Protein AF-A0A7Z0BEU5-F1 (afdb_monomer)

Foldseek 3Di:
DDAKDWDKDADDDPVLQVQLVVDPQWADPPPHRMIIGIAGDPVRVVVSVVVSVVSSVPDDD

Mean predicted aligned error: 3.56 Å

Solvent-accessible surface area (backbone atoms only — not comparable to full-atom values): 3612 Å² total; per-residue (Å²): 131,64,58,72,40,84,46,77,45,81,48,94,48,70,70,39,45,63,54,40,52,70,41,88,75,36,41,76,43,92,88,60,48,30,36,33,36,76,22,73,25,57,69,52,42,50,54,50,53,54,49,44,54,57,51,52,67,67,69,84,131

InterPro domains:
  IPR007035 Peptidase M55, D-aminopeptidase [PF04951] (2-50)
  IPR036177 Peptidase M5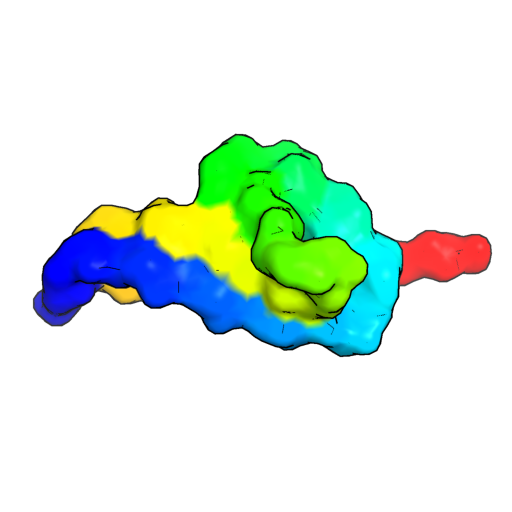5, D-aminopeptidase superfamily [SSF63992] (2-56)

Sequence (61 aa):
MAGPLDVEVDLYGPYMVDLAVLVPGVTRVGGGRTVAFQAADFGDAYRLISLLVQLASIKPD

Secondary structure (DSSP, 8-state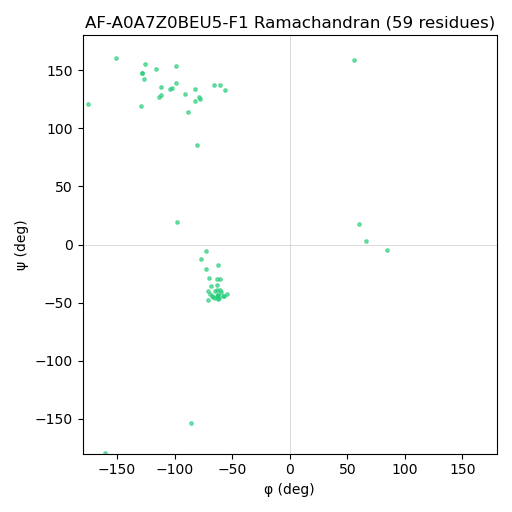):
----EEEEEE-SSHHHHHHHTTSTT-EEETTTTEEEEEESSHHHHHHHHHHHHHHHT----

Nearest PDB structures (foldseek):
  1hi9-assembly1_A  TM=9.219E-01  e=5.750E-03  Bacillus subtilis
  5jlt-assembly3_D  TM=4.517E-01  e=1.414E+00  Tequatrovirus T4
  5jlt-assembly1_A  TM=4.491E-01  e=1.510E+00  Tequatrovirus T4
  6k4y-assembly1_M  TM=4.442E-01  e=2.237E+00  Tequatrovirus T4

Radius of gyration: 11.48 Å; Cα contacts (8 Å, |Δi|>4): 81; chains: 1; bounding box: 22×20×37 Å

pLDDT: mean 92.3, std 8.07, range [56.09, 97.94]

Structure (mmCIF, N/CA/C/O backbone):
data_AF-A0A7Z0BEU5-F1
#
_entry.id   AF-A0A7Z0BEU5-F1
#
loop_
_atom_site.group_PDB
_atom_site.id
_atom_site.type_symbol
_atom_site.label_atom_id
_atom_site.label_alt_id
_atom_site.label_comp_id
_atom_site.label_asym_id
_atom_site.label_entity_id
_atom_site.label_seq_id
_atom_site.pdbx_PDB_ins_code
_atom_site.Cartn_x
_atom_site.Cartn_y
_atom_site.Cartn_z
_atom_site.occupancy
_atom_site.B_iso_or_equiv
_atom_site.auth_seq_id
_atom_site.auth_comp_id
_atom_site.auth_asym_id
_atom_site.auth_atom_id
_atom_site.pdbx_PDB_model_num
ATOM 1 N N . MET A 1 1 ? -10.830 -14.923 13.599 1.00 56.09 1 MET A N 1
ATOM 2 C CA . MET A 1 1 ? -9.405 -14.638 13.321 1.00 56.09 1 MET A CA 1
ATOM 3 C C . MET A 1 1 ? -9.346 -13.248 12.721 1.00 56.09 1 MET A C 1
ATOM 5 O O . MET A 1 1 ? -10.089 -13.022 11.785 1.00 56.09 1 MET A O 1
ATOM 9 N N . ALA A 1 2 ? -8.550 -12.290 13.165 1.00 70.50 2 ALA A N 1
ATOM 10 C CA . ALA A 1 2 ? -7.757 -12.096 14.373 1.00 70.50 2 ALA A CA 1
ATOM 11 C C . ALA A 1 2 ? -7.195 -10.673 14.217 1.00 70.50 2 ALA A C 1
ATOM 13 O O . ALA A 1 2 ? -6.530 -10.455 13.216 1.00 70.50 2 ALA A O 1
ATOM 14 N N . GLY A 1 3 ? -7.498 -9.787 15.176 1.00 76.12 3 GLY A N 1
ATOM 15 C CA . GLY A 1 3 ? -6.859 -8.491 15.447 1.00 76.12 3 GLY A CA 1
ATOM 16 C C . GLY A 1 3 ? -6.770 -7.448 14.320 1.00 76.12 3 GLY A C 1
ATOM 17 O O . GLY A 1 3 ? -6.803 -7.790 13.143 1.00 76.12 3 GLY A O 1
ATOM 18 N N . PRO A 1 4 ? -6.594 -6.165 14.677 1.00 92.19 4 PRO A N 1
ATOM 19 C CA . PRO A 1 4 ? -6.043 -5.212 13.729 1.00 92.19 4 PRO A CA 1
ATOM 20 C C . PRO A 1 4 ? -4.633 -5.667 13.322 1.00 92.19 4 PRO A C 1
ATOM 22 O O . PRO A 1 4 ? -3.857 -6.136 14.159 1.00 92.19 4 PRO A O 1
ATOM 25 N N . LEU A 1 5 ? -4.328 -5.565 12.034 1.00 95.25 5 LEU A N 1
ATOM 26 C CA . LEU A 1 5 ? -3.063 -5.969 11.434 1.00 95.25 5 LEU A CA 1
ATOM 27 C C . LEU A 1 5 ? -2.343 -4.730 10.915 1.00 95.25 5 LEU A C 1
ATOM 29 O O . LEU A 1 5 ? -2.905 -3.991 10.107 1.00 95.25 5 LEU A O 1
ATOM 33 N N . ASP A 1 6 ? -1.091 -4.557 11.319 1.00 96.25 6 ASP A N 1
ATOM 34 C CA . ASP A 1 6 ? -0.146 -3.705 10.605 1.00 96.25 6 ASP A CA 1
ATOM 35 C C . ASP A 1 6 ? 0.537 -4.578 9.547 1.00 96.25 6 ASP A C 1
ATOM 37 O O . ASP A 1 6 ? 1.211 -5.560 9.872 1.00 96.25 6 ASP A O 1
ATOM 41 N N . VAL A 1 7 ? 0.291 -4.278 8.272 1.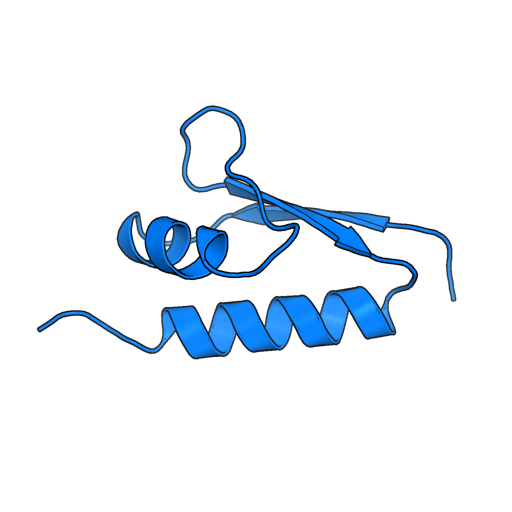00 96.50 7 VAL A N 1
ATOM 42 C CA . VAL A 1 7 ? 0.758 -5.094 7.148 1.00 96.50 7 VAL A CA 1
ATOM 43 C C . VAL A 1 7 ? 1.816 -4.327 6.380 1.00 96.50 7 VAL A C 1
ATOM 45 O O . VAL A 1 7 ? 1.565 -3.207 5.944 1.00 96.50 7 VAL A O 1
ATOM 48 N N . GLU A 1 8 ? 2.961 -4.964 6.153 1.00 97.00 8 GLU A N 1
ATOM 49 C CA . GLU A 1 8 ? 4.002 -4.490 5.244 1.00 97.00 8 GLU A CA 1
ATOM 50 C C . GLU A 1 8 ? 4.103 -5.426 4.037 1.00 97.00 8 GLU A C 1
ATOM 52 O O . GLU A 1 8 ? 4.083 -6.652 4.173 1.00 97.00 8 GLU A O 1
ATOM 57 N N . VAL A 1 9 ? 4.197 -4.847 2.842 1.00 96.19 9 VAL A N 1
ATOM 58 C CA . VAL A 1 9 ? 4.272 -5.581 1.577 1.00 96.19 9 VAL A CA 1
ATOM 59 C C . VAL A 1 9 ? 5.446 -5.069 0.762 1.00 96.19 9 VAL A C 1
ATOM 61 O O . VAL A 1 9 ? 5.472 -3.908 0.351 1.00 96.19 9 VAL A O 1
ATOM 64 N N . ASP A 1 10 ? 6.387 -5.961 0.473 1.00 95.62 10 ASP A N 1
ATOM 65 C CA . ASP A 1 10 ? 7.462 -5.704 -0.477 1.00 95.62 10 ASP A CA 1
ATOM 66 C C . ASP A 1 10 ? 6.990 -5.938 -1.910 1.00 95.62 10 ASP A C 1
ATOM 68 O O . ASP A 1 10 ? 6.559 -7.029 -2.287 1.00 95.62 10 ASP A O 1
ATOM 72 N N . LEU A 1 11 ? 7.125 -4.906 -2.736 1.00 94.06 11 LEU A N 1
ATOM 73 C CA . LEU A 1 11 ? 6.765 -4.934 -4.145 1.00 94.06 11 LEU A CA 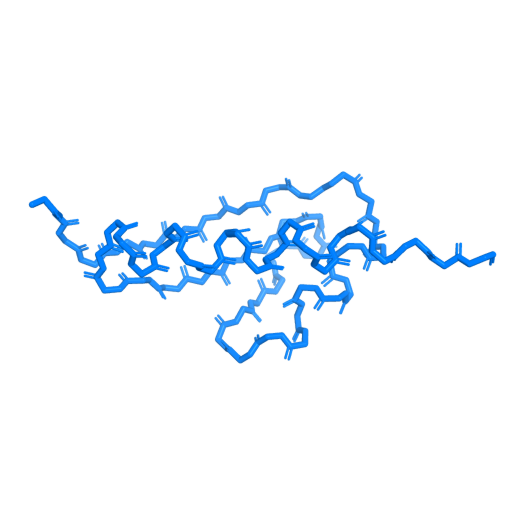1
ATOM 74 C C . LEU A 1 11 ? 7.999 -5.174 -5.019 1.00 94.06 11 LEU A C 1
ATOM 76 O O . LEU A 1 11 ? 9.144 -4.878 -4.661 1.00 94.06 11 LEU A O 1
ATOM 80 N N . TYR A 1 12 ? 7.773 -5.756 -6.196 1.00 91.00 12 TYR A N 1
ATOM 81 C CA . TYR A 1 12 ? 8.864 -6.127 -7.093 1.00 91.00 12 TYR A CA 1
ATOM 82 C C . TYR A 1 12 ? 9.533 -4.903 -7.732 1.00 91.00 12 TYR A C 1
ATOM 84 O O . TYR A 1 12 ? 10.759 -4.809 -7.723 1.00 91.00 12 TYR A O 1
ATOM 92 N N . GLY A 1 13 ? 8.744 -3.966 -8.271 1.00 89.62 13 GLY A N 1
ATOM 93 C CA . GLY A 1 13 ? 9.247 -2.829 -9.044 1.00 89.62 13 GLY A CA 1
ATOM 94 C C . GLY A 1 13 ? 8.770 -1.467 -8.524 1.00 89.62 13 GLY A C 1
ATOM 95 O O . GLY A 1 13 ? 7.693 -1.398 -7.932 1.00 89.62 13 GLY A O 1
ATOM 96 N N . PRO A 1 14 ? 9.516 -0.374 -8.789 1.00 90.25 14 PRO A N 1
ATOM 97 C CA . PRO A 1 14 ? 9.140 0.975 -8.357 1.00 90.25 14 PRO A CA 1
ATOM 98 C C . PRO A 1 14 ? 7.737 1.406 -8.807 1.00 90.25 14 PRO A C 1
ATOM 100 O O . PRO A 1 14 ? 6.969 1.888 -7.985 1.00 90.25 14 PRO A O 1
ATOM 103 N N . TYR A 1 15 ? 7.351 1.128 -10.060 1.00 91.50 15 TYR A N 1
ATOM 104 C CA . TYR A 1 15 ? 6.026 1.505 -10.577 1.00 91.50 15 TYR A CA 1
ATOM 105 C C . TYR A 1 15 ? 4.866 0.856 -9.801 1.00 91.50 15 TYR A C 1
ATOM 107 O O . TYR A 1 15 ? 3.792 1.436 -9.689 1.00 91.50 15 TYR A O 1
ATOM 115 N N . MET A 1 16 ? 5.072 -0.341 -9.237 1.00 95.38 16 MET A N 1
ATOM 116 C CA . MET A 1 16 ? 4.051 -1.010 -8.426 1.00 95.38 16 MET A CA 1
ATOM 117 C C . MET A 1 16 ? 3.820 -0.258 -7.116 1.00 95.38 16 MET A C 1
ATOM 119 O O . MET A 1 16 ? 2.691 -0.191 -6.646 1.00 95.38 16 MET A O 1
ATOM 123 N N . VAL A 1 17 ? 4.879 0.321 -6.539 1.00 95.19 17 VAL A N 1
ATOM 124 C CA . VAL A 1 17 ? 4.786 1.177 -5.350 1.00 95.19 17 VAL A CA 1
ATOM 125 C C . VAL A 1 17 ? 4.006 2.438 -5.687 1.00 95.19 17 VAL A C 1
ATOM 127 O O . VAL A 1 17 ? 3.103 2.796 -4.940 1.00 95.19 17 VAL A O 1
ATOM 130 N N . ASP A 1 18 ? 4.313 3.067 -6.823 1.00 93.69 18 ASP A N 1
ATOM 131 C CA . ASP A 1 18 ? 3.635 4.286 -7.273 1.00 93.69 18 ASP A CA 1
ATOM 132 C C . ASP A 1 18 ? 2.131 4.051 -7.481 1.00 93.69 18 ASP A C 1
ATOM 134 O O . ASP A 1 18 ? 1.317 4.884 -7.092 1.00 93.69 18 ASP A O 1
ATOM 138 N N . LEU A 1 19 ? 1.746 2.888 -8.018 1.00 95.56 19 LEU A N 1
ATOM 139 C CA . LEU A 1 19 ? 0.342 2.486 -8.132 1.00 95.56 19 LEU A CA 1
ATOM 140 C C . LEU A 1 19 ? -0.283 2.142 -6.772 1.00 95.56 19 LEU A C 1
ATOM 142 O O . LEU A 1 19 ? -1.428 2.508 -6.514 1.00 95.56 19 LEU A O 1
ATOM 146 N N . ALA A 1 20 ? 0.449 1.459 -5.889 1.00 96.50 20 ALA A N 1
ATOM 147 C CA . ALA A 1 20 ? -0.043 1.057 -4.572 1.00 96.50 20 ALA A CA 1
ATOM 148 C C . ALA A 1 20 ? -0.380 2.259 -3.677 1.00 96.50 20 ALA A C 1
ATOM 150 O O . ALA A 1 20 ? -1.401 2.236 -2.993 1.00 96.50 20 ALA A O 1
ATOM 151 N N . VAL A 1 21 ? 0.426 3.326 -3.712 1.00 96.06 21 VAL A N 1
ATOM 152 C CA . VAL A 1 21 ? 0.188 4.541 -2.906 1.00 96.06 21 VAL A CA 1
ATOM 153 C C . VAL A 1 21 ? -0.983 5.396 -3.404 1.00 96.06 21 VAL A C 1
ATOM 155 O O . VAL A 1 21 ? -1.361 6.355 -2.736 1.00 96.06 21 VAL A O 1
ATOM 158 N N . LEU A 1 22 ? -1.592 5.055 -4.549 1.00 95.31 22 LEU A N 1
ATOM 159 C CA . LEU A 1 22 ? -2.864 5.652 -4.972 1.00 95.31 22 LEU A CA 1
ATOM 160 C C . LEU A 1 22 ? -4.044 5.144 -4.135 1.00 95.31 22 LEU A C 1
ATOM 162 O O . LEU A 1 22 ? -5.094 5.787 -4.102 1.00 95.31 22 LEU A O 1
ATOM 166 N N . VAL A 1 23 ? -3.896 3.992 -3.474 1.00 96.81 23 VAL A N 1
ATOM 167 C CA . VAL A 1 23 ? -4.944 3.428 -2.626 1.00 96.81 23 VAL A CA 1
ATOM 168 C C . VAL A 1 23 ? -4.970 4.168 -1.282 1.00 96.81 23 VAL A C 1
ATOM 170 O O . VAL A 1 23 ? -3.948 4.227 -0.594 1.00 96.81 23 VAL A O 1
ATOM 173 N N . PRO A 1 24 ? -6.124 4.714 -0.856 1.00 96.56 24 PRO A N 1
ATOM 174 C CA . PRO A 1 24 ? -6.231 5.400 0.427 1.00 96.56 24 PRO A CA 1
ATOM 175 C C . PRO A 1 24 ? -5.796 4.517 1.603 1.00 96.56 24 PRO A C 1
ATOM 177 O O . PRO A 1 24 ? -6.217 3.368 1.714 1.00 96.56 24 PRO A O 1
ATOM 180 N N . GLY A 1 25 ? -4.971 5.072 2.493 1.00 96.38 25 GLY A N 1
ATOM 181 C CA . GLY A 1 25 ? -4.448 4.362 3.666 1.00 96.38 25 GLY A CA 1
ATOM 182 C C . GLY A 1 25 ? -3.202 3.508 3.402 1.00 96.38 25 GLY A C 1
ATOM 183 O O . GLY A 1 25 ? -2.618 3.003 4.357 1.00 96.38 25 GLY A O 1
ATOM 184 N N . VAL A 1 26 ? -2.755 3.388 2.147 1.00 97.75 26 VAL A N 1
ATOM 185 C CA . VAL A 1 26 ? -1.483 2.742 1.799 1.00 97.75 26 VAL A CA 1
ATOM 186 C C . VAL A 1 26 ? -0.370 3.785 1.768 1.00 97.75 26 VAL A C 1
ATOM 188 O O . VAL A 1 26 ? -0.483 4.826 1.124 1.00 97.75 26 VAL A O 1
ATOM 191 N N . THR A 1 27 ? 0.730 3.508 2.463 1.00 97.00 27 THR A N 1
ATOM 192 C CA . THR A 1 27 ? 1.866 4.430 2.588 1.00 97.00 27 THR A CA 1
ATOM 193 C C . THR A 1 27 ? 3.175 3.746 2.231 1.00 97.00 27 THR A C 1
ATOM 195 O O . THR A 1 27 ? 3.336 2.552 2.450 1.00 97.00 27 THR A O 1
ATOM 198 N N . ARG A 1 28 ? 4.132 4.488 1.669 1.00 95.06 28 ARG A N 1
ATOM 199 C CA . ARG A 1 28 ? 5.473 3.965 1.377 1.00 95.06 28 ARG A CA 1
ATOM 200 C C . ARG A 1 28 ? 6.341 4.010 2.631 1.00 95.06 28 ARG A C 1
ATOM 202 O O . ARG A 1 28 ? 6.428 5.051 3.279 1.00 95.06 28 ARG A O 1
ATOM 209 N N . VAL A 1 29 ? 7.046 2.919 2.919 1.00 93.62 29 VAL A N 1
ATOM 210 C CA . VAL A 1 29 ? 7.948 2.810 4.073 1.00 93.62 29 VAL A CA 1
ATOM 211 C C . VAL A 1 29 ? 9.403 2.955 3.630 1.00 93.62 29 VAL A C 1
ATOM 213 O O . VAL A 1 29 ? 9.832 2.390 2.622 1.00 93.62 29 VAL A O 1
ATOM 216 N N . GLY A 1 30 ? 10.176 3.752 4.376 1.00 80.75 30 GLY A N 1
ATOM 217 C CA . GLY A 1 30 ? 11.640 3.818 4.264 1.00 80.75 30 GLY A CA 1
ATOM 218 C C . GLY A 1 30 ? 12.199 4.243 2.899 1.00 80.75 30 GLY A C 1
ATOM 219 O O . GLY A 1 30 ? 13.358 3.963 2.612 1.00 80.75 30 GLY A O 1
ATOM 220 N N . GLY A 1 31 ? 11.391 4.856 2.023 1.00 75.50 31 GLY A N 1
ATOM 221 C CA . GLY A 1 31 ? 11.788 5.213 0.651 1.00 75.50 31 GLY A CA 1
ATOM 222 C C . GLY A 1 31 ? 12.068 4.012 -0.269 1.00 75.50 31 GLY A C 1
ATOM 223 O O . GLY A 1 31 ? 12.428 4.198 -1.431 1.00 75.50 31 GLY A O 1
ATOM 224 N N . GLY A 1 32 ? 11.880 2.784 0.222 1.00 85.62 32 GLY A N 1
ATOM 225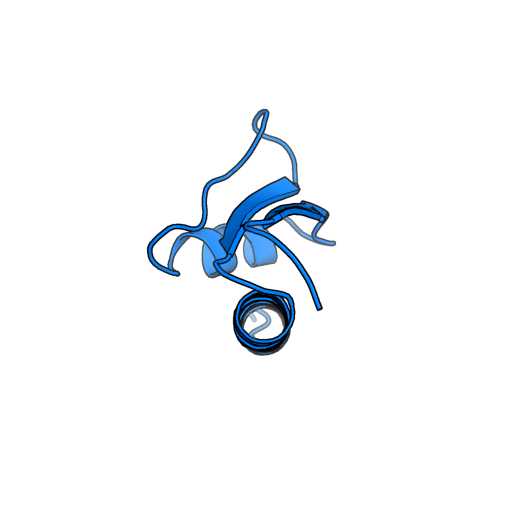 C CA . GLY A 1 32 ? 12.160 1.538 -0.485 1.00 85.62 32 GLY A CA 1
ATOM 226 C C . GLY A 1 32 ? 11.004 1.084 -1.370 1.00 85.62 32 GLY A C 1
ATOM 227 O O . GLY A 1 32 ? 10.202 1.892 -1.833 1.00 85.62 32 GLY A O 1
ATOM 228 N N . ARG A 1 33 ? 10.921 -0.224 -1.609 1.00 92.19 33 ARG A N 1
ATOM 229 C CA . ARG A 1 33 ? 9.840 -0.862 -2.383 1.00 92.19 33 ARG A CA 1
ATOM 230 C C . ARG A 1 33 ? 8.747 -1.470 -1.504 1.00 92.19 33 ARG A C 1
ATOM 232 O O . ARG A 1 33 ? 8.003 -2.333 -1.954 1.00 92.19 33 ARG A O 1
ATOM 239 N N . THR A 1 34 ? 8.682 -1.016 -0.262 1.00 95.38 34 THR A N 1
ATOM 240 C CA . THR A 1 34 ? 7.780 -1.522 0.765 1.00 95.38 34 THR A CA 1
ATOM 241 C C . THR A 1 34 ? 6.642 -0.535 0.959 1.00 95.38 34 THR A C 1
ATOM 243 O O . THR A 1 34 ? 6.871 0.675 1.073 1.00 95.38 34 THR A O 1
ATOM 246 N N . VAL A 1 35 ? 5.418 -1.047 1.006 1.00 97.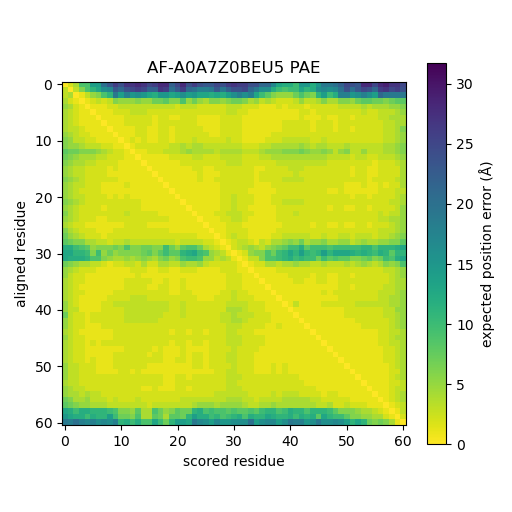38 35 VAL A N 1
ATOM 247 C CA . VAL A 1 35 ? 4.238 -0.279 1.403 1.00 97.38 35 VAL A CA 1
ATOM 248 C C . VAL A 1 35 ? 3.632 -0.852 2.674 1.00 97.38 35 VAL A C 1
ATOM 250 O O . VAL A 1 35 ? 3.737 -2.052 2.915 1.00 97.38 35 VAL A O 1
ATOM 253 N N . ALA A 1 36 ? 2.992 0.000 3.465 1.00 97.94 36 ALA A N 1
ATOM 254 C CA . ALA A 1 36 ? 2.310 -0.373 4.689 1.00 97.94 36 ALA A CA 1
ATOM 255 C C . ALA A 1 36 ? 0.875 0.148 4.727 1.00 97.94 36 ALA A C 1
ATOM 257 O O . ALA A 1 36 ? 0.580 1.232 4.212 1.00 97.94 36 ALA A O 1
ATOM 258 N N . PHE A 1 37 ? 0.002 -0.624 5.368 1.00 97.75 37 PHE A N 1
ATOM 259 C CA . PHE A 1 37 ? -1.373 -0.249 5.677 1.00 97.75 37 PHE A CA 1
ATOM 260 C C . PHE A 1 37 ? -1.851 -0.955 6.947 1.00 97.75 37 PHE A C 1
ATOM 262 O O . PHE A 1 37 ? -1.309 -1.986 7.349 1.00 97.75 37 PHE A O 1
ATOM 269 N N . GLN A 1 38 ? -2.905 -0.410 7.548 1.00 97.50 38 GLN A N 1
ATOM 270 C CA . GLN A 1 38 ? -3.615 -1.051 8.650 1.00 97.50 38 GLN A CA 1
ATOM 271 C C . GLN A 1 38 ? -4.865 -1.751 8.123 1.00 97.50 38 GLN A C 1
ATOM 273 O O . GLN A 1 38 ? -5.572 -1.194 7.285 1.00 97.50 38 GLN A O 1
ATOM 278 N N . ALA A 1 39 ? -5.149 -2.950 8.622 1.00 96.62 39 ALA A N 1
ATOM 279 C CA . ALA A 1 39 ? -6.358 -3.700 8.300 1.00 96.62 39 ALA A CA 1
ATOM 280 C C . ALA A 1 39 ? -7.094 -4.105 9.575 1.00 96.62 39 ALA A C 1
ATOM 282 O O . ALA A 1 39 ? -6.469 -4.456 10.574 1.00 96.62 39 ALA A O 1
ATOM 283 N N . ALA A 1 40 ? -8.426 -4.080 9.545 1.00 95.44 40 ALA A N 1
ATOM 284 C CA . ALA A 1 40 ? -9.233 -4.429 10.718 1.00 95.44 40 ALA A CA 1
ATOM 285 C C . ALA A 1 40 ? -9.177 -5.929 11.059 1.00 95.44 40 ALA A C 1
ATOM 287 O O . ALA A 1 40 ? -9.339 -6.315 12.217 1.00 95.44 40 ALA A O 1
ATOM 288 N N . ASP A 1 41 ? -8.974 -6.761 10.036 1.00 95.38 41 ASP A N 1
ATOM 289 C CA . ASP A 1 41 ? -8.824 -8.204 10.131 1.00 95.38 41 ASP A CA 1
ATOM 290 C C . ASP A 1 41 ? -8.134 -8.769 8.874 1.00 95.38 41 ASP A C 1
ATOM 292 O O . ASP A 1 41 ? -7.791 -8.057 7.927 1.00 95.38 41 ASP A O 1
ATOM 296 N N . PHE A 1 42 ? -7.946 -10.088 8.847 1.00 94.19 42 PHE A N 1
ATOM 297 C CA . PHE A 1 42 ? -7.353 -10.791 7.707 1.00 94.19 42 PHE A CA 1
ATOM 298 C C . PHE A 1 42 ? -8.182 -10.698 6.420 1.00 94.19 42 PHE A C 1
ATOM 300 O O . PHE A 1 42 ? -7.615 -10.762 5.332 1.00 94.19 42 PHE A O 1
ATOM 307 N N . GLY A 1 43 ? -9.507 -10.583 6.519 1.00 95.75 43 GLY A N 1
ATOM 308 C CA . GLY A 1 43 ? -10.374 -10.440 5.354 1.00 95.75 43 GLY A CA 1
ATOM 309 C C . GLY A 1 43 ? -10.176 -9.084 4.686 1.00 95.75 43 GLY A C 1
ATOM 310 O O . GLY A 1 43 ? -10.062 -9.011 3.465 1.00 95.75 43 GLY A O 1
ATOM 311 N N . ASP A 1 44 ? -10.080 -8.028 5.488 1.00 95.38 44 ASP A N 1
ATOM 312 C CA . ASP A 1 44 ? -9.743 -6.682 5.038 1.00 95.38 44 ASP A CA 1
ATOM 313 C C . ASP A 1 44 ? -8.337 -6.630 4.418 1.00 95.38 44 ASP A C 1
ATOM 315 O O . ASP A 1 44 ? -8.173 -6.200 3.273 1.00 95.38 44 ASP A O 1
ATOM 319 N N . ALA A 1 45 ? -7.343 -7.221 5.093 1.00 96.56 45 ALA A N 1
ATOM 320 C CA . ALA A 1 45 ? -5.985 -7.333 4.564 1.00 96.56 45 ALA A CA 1
ATOM 321 C C . ALA A 1 45 ? -5.943 -8.077 3.219 1.00 96.56 45 ALA A C 1
ATOM 323 O O . ALA A 1 45 ? -5.295 -7.625 2.277 1.00 96.56 45 ALA A O 1
ATOM 324 N N . TYR A 1 46 ? -6.663 -9.196 3.093 1.00 96.31 46 TYR A N 1
ATOM 325 C CA . TYR A 1 46 ? -6.693 -9.981 1.859 1.00 96.31 46 TYR A CA 1
ATOM 326 C C . TYR A 1 46 ? -7.326 -9.219 0.691 1.00 96.31 46 TYR A C 1
ATOM 328 O O . TYR A 1 46 ? -6.825 -9.288 -0.436 1.00 96.31 46 TYR A O 1
ATOM 336 N N . ARG A 1 47 ? -8.409 -8.471 0.943 1.00 96.75 47 ARG A N 1
ATOM 337 C CA . ARG A 1 47 ? -9.031 -7.620 -0.083 1.00 96.75 47 ARG A CA 1
ATOM 338 C C . ARG A 1 47 ? -8.053 -6.559 -0.571 1.00 96.75 47 ARG A C 1
ATOM 340 O O . ARG A 1 47 ? -7.910 -6.392 -1.781 1.00 96.75 47 ARG A O 1
ATOM 347 N N . LEU A 1 48 ? -7.353 -5.895 0.349 1.00 97.50 48 LEU A N 1
ATOM 348 C CA . LEU A 1 48 ? -6.394 -4.858 -0.010 1.00 97.50 48 LEU A CA 1
ATOM 349 C C . LEU A 1 48 ? -5.184 -5.438 -0.755 1.00 97.50 48 LEU A C 1
ATOM 351 O O . LEU A 1 48 ? -4.842 -4.942 -1.822 1.00 97.50 48 LEU A O 1
ATOM 355 N N . ILE A 1 49 ? -4.614 -6.557 -0.299 1.00 97.25 49 ILE A N 1
ATOM 356 C CA . ILE A 1 49 ? -3.545 -7.265 -1.026 1.00 97.25 49 ILE A CA 1
ATOM 357 C C . ILE A 1 49 ? -3.999 -7.645 -2.441 1.00 97.25 49 ILE A C 1
ATOM 359 O O . ILE A 1 49 ? -3.267 -7.431 -3.405 1.00 97.25 49 ILE A O 1
ATOM 363 N N . SER A 1 50 ? -5.221 -8.161 -2.594 1.00 97.81 50 SER A N 1
ATOM 364 C CA . SER A 1 50 ? -5.765 -8.529 -3.907 1.00 97.81 50 SER A CA 1
ATOM 365 C C . SER A 1 50 ? -5.911 -7.321 -4.836 1.00 97.81 50 SER A C 1
ATOM 367 O O . SER A 1 50 ? -5.703 -7.446 -6.043 1.00 97.81 50 SER A O 1
ATOM 369 N N . LEU A 1 51 ? -6.252 -6.146 -4.300 1.00 97.56 51 LEU A N 1
ATOM 370 C CA . LEU A 1 51 ? -6.266 -4.894 -5.058 1.00 97.56 51 LEU A CA 1
ATOM 371 C C . LEU A 1 51 ? -4.849 -4.482 -5.478 1.00 97.56 51 LEU A C 1
ATOM 373 O O . LEU A 1 51 ? -4.640 -4.149 -6.641 1.00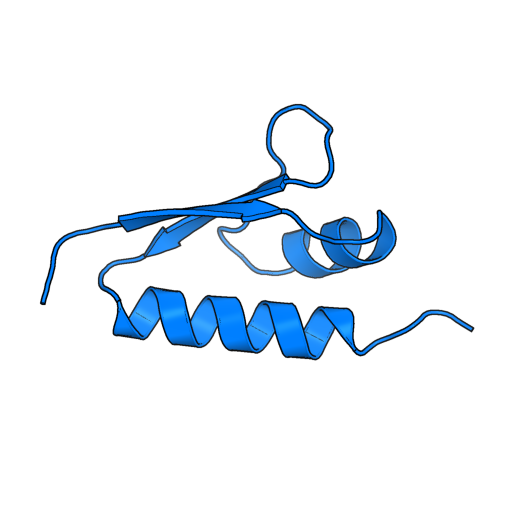 97.56 51 LEU A O 1
ATOM 377 N N . LEU A 1 52 ? -3.868 -4.556 -4.573 1.00 96.88 52 LEU A N 1
ATOM 378 C CA . LEU A 1 52 ? -2.472 -4.239 -4.893 1.00 96.88 52 LEU A CA 1
ATOM 379 C C . LEU A 1 52 ? -1.926 -5.139 -6.009 1.00 96.88 52 LEU A C 1
ATOM 381 O O . LEU A 1 52 ? -1.262 -4.651 -6.919 1.00 96.88 52 LEU A O 1
ATOM 385 N N . VAL A 1 53 ? -2.257 -6.435 -5.987 1.00 95.50 53 VAL A N 1
ATOM 386 C CA . VAL A 1 53 ? -1.895 -7.380 -7.057 1.00 95.50 53 VAL A CA 1
ATOM 387 C C . VAL A 1 53 ? -2.529 -6.984 -8.394 1.00 95.50 53 VAL A C 1
ATOM 389 O O . VAL A 1 53 ? -1.852 -7.005 -9.421 1.00 95.50 53 VAL A O 1
ATOM 392 N N . GLN A 1 54 ? -3.805 -6.591 -8.398 1.00 95.62 54 GLN A N 1
ATOM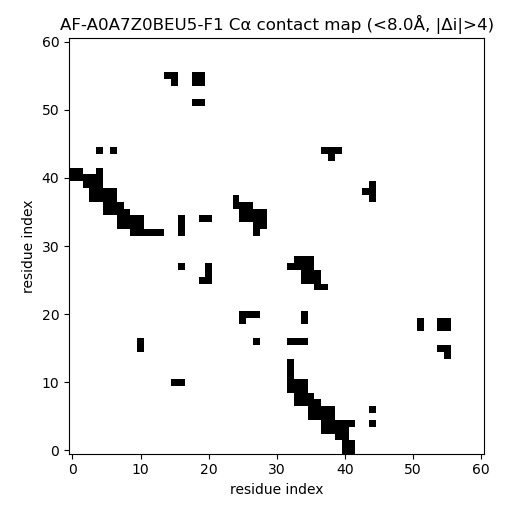 393 C CA . GLN A 1 54 ? -4.481 -6.130 -9.615 1.00 95.62 54 GLN A CA 1
ATOM 394 C C . GLN A 1 54 ? -3.838 -4.856 -10.169 1.00 95.62 54 GLN A C 1
ATOM 396 O O . GLN A 1 54 ? -3.561 -4.786 -11.364 1.00 95.62 54 GLN A O 1
ATOM 401 N N . LEU A 1 55 ? -3.530 -3.879 -9.317 1.00 94.62 55 LEU A N 1
ATOM 402 C CA . LEU A 1 55 ? -2.840 -2.660 -9.735 1.00 94.62 55 LEU A CA 1
ATOM 403 C C . LEU A 1 55 ? -1.441 -2.966 -10.280 1.00 94.62 55 LEU A C 1
ATOM 405 O O . LEU A 1 55 ? -1.079 -2.473 -11.341 1.00 94.62 55 LEU A O 1
ATOM 409 N N . ALA A 1 56 ? -0.687 -3.849 -9.624 1.00 91.88 56 ALA A N 1
ATOM 410 C CA . ALA A 1 56 ? 0.640 -4.266 -10.076 1.00 91.88 56 ALA A CA 1
ATOM 411 C C . ALA A 1 56 ? 0.636 -4.972 -11.447 1.00 91.88 56 ALA A C 1
ATOM 413 O O . ALA A 1 56 ? 1.685 -5.060 -12.084 1.00 91.88 56 ALA A O 1
ATOM 414 N N . SER A 1 57 ? -0.518 -5.458 -11.919 1.00 91.75 57 SER A N 1
ATOM 415 C CA . SER A 1 57 ? -0.664 -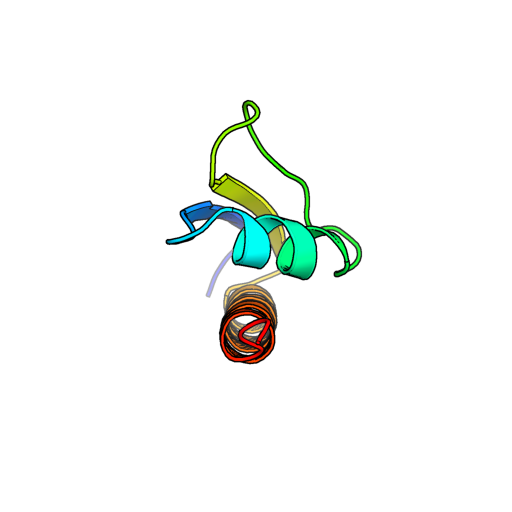6.025 -13.267 1.00 91.75 57 SER A CA 1
ATOM 416 C C . SER A 1 57 ? -0.747 -4.969 -14.380 1.00 91.75 57 SER A C 1
ATOM 418 O O . SER A 1 57 ? -0.584 -5.303 -15.554 1.00 91.75 57 SER A O 1
ATOM 420 N N . ILE A 1 58 ? -0.945 -3.693 -14.027 1.00 91.94 58 ILE A N 1
ATOM 421 C CA . ILE A 1 58 ? -0.957 -2.565 -14.962 1.00 91.94 58 ILE A CA 1
ATOM 422 C C . ILE A 1 58 ? 0.494 -2.178 -15.250 1.00 91.94 58 ILE A C 1
ATOM 424 O O . ILE A 1 58 ? 1.087 -1.324 -14.589 1.00 91.94 58 ILE A O 1
ATOM 428 N N . LYS A 1 59 ? 1.096 -2.863 -16.220 1.00 82.12 59 LYS A N 1
ATOM 429 C CA . LYS A 1 59 ? 2.463 -2.579 -16.645 1.00 82.12 59 LYS A CA 1
ATOM 430 C C . LYS A 1 59 ? 2.470 -1.344 -17.562 1.00 82.12 59 LYS A C 1
ATOM 432 O O . LYS A 1 59 ? 1.726 -1.348 -18.539 1.00 82.12 59 LYS A O 1
ATOM 437 N N . PRO A 1 60 ? 3.291 -0.316 -17.282 1.00 76.00 60 PRO A N 1
ATOM 438 C CA . PRO A 1 60 ? 3.501 0.774 -18.228 1.00 76.00 60 PRO A CA 1
ATOM 439 C C . PRO A 1 60 ? 4.212 0.252 -19.488 1.00 76.00 60 PRO A C 1
ATOM 441 O O . PRO A 1 60 ? 5.134 -0.566 -19.372 1.00 76.00 60 PRO A O 1
ATOM 444 N N . ASP A 1 61 ? 3.744 0.700 -20.655 1.00 72.19 61 ASP A N 1
ATOM 445 C CA . ASP A 1 61 ? 4.310 0.388 -21.977 1.00 72.19 61 ASP A CA 1
ATOM 446 C C . ASP A 1 61 ? 5.732 0.947 -22.163 1.00 72.19 61 ASP A C 1
ATOM 448 O O . ASP A 1 61 ? 6.009 2.071 -21.676 1.00 72.19 61 ASP A O 1
#

Organism: NCBI:txid1287877